Protein AF-U1PAA5-F1 (afdb_monomer_lite)

Foldseek 3Di:
DDPVVVCCCVPNALLSVLLVVDPAPDPDDLVVLLVLLVVLVVLLVLLVVLVVLLVVVCVVVVPDDDPVVVLLVVLVVLLVQLNVQSVVLSVVSVVLVVVPVPDRDDNVRSNVSSVVSRVSSVSNVSSSVSNVVSSVVSVCCNVCVPPD

Sequence (148 aa):
MDDGLTNQLLDGSTYEQATVNVRRTFPLTIDQKILIAPASLALAVLFAPLLYYRRALVTELEDANSTAAALTIDAGALAFGGIISVSGAGVLLLYLRKRIQAVDLNPERARRVVRVEDLLMWVLLQGGAFIIIAVAVAAFGVAAPETL

Radius of gyration: 21.28 Å; chains: 1; bounding box: 56×32×55 Å

Secondary structure (DSSP, 8-state):
--HHHHHHHHHS-HHHHHHHHS--SS---HHHHHHHHHHHHHHHHTHHHHHHHHHHHHHHSTTS-THHHHHHHHHHHHHHHHHHHHHHHHHHHHHHHHHHHHS---HHHHHHHHHHHHHHHHHHHHHHHHHHHHHHHHHHHHH-GGG-

Structure (mmCIF, N/CA/C/O backbone):
data_AF-U1PAA5-F1
#
_entry.id   AF-U1PAA5-F1
#
loop_
_atom_site.group_PDB
_atom_site.id
_atom_site.type_symbol
_atom_site.label_atom_id
_atom_site.label_alt_id
_atom_site.label_comp_id
_atom_site.label_asym_id
_atom_site.label_entity_id
_atom_site.label_seq_id
_atom_site.pdbx_PDB_ins_code
_atom_site.Cartn_x
_atom_site.Cartn_y
_atom_site.Cartn_z
_atom_site.occupancy
_atom_site.B_iso_or_equiv
_atom_site.auth_seq_id
_atom_site.auth_comp_id
_atom_site.auth_asym_id
_atom_site.auth_atom_id
_atom_site.pdbx_PDB_model_num
ATOM 1 N N . MET A 1 1 ? -32.795 -14.877 6.649 1.00 47.50 1 MET A N 1
ATOM 2 C CA . MET A 1 1 ? -32.506 -14.178 7.917 1.00 47.50 1 MET A CA 1
ATOM 3 C C . MET A 1 1 ? -31.263 -14.851 8.448 1.00 47.50 1 MET A C 1
ATOM 5 O O . MET A 1 1 ? -31.296 -16.058 8.620 1.00 47.50 1 MET A O 1
ATOM 9 N N . ASP A 1 2 ? -30.158 -14.111 8.499 1.00 53.75 2 ASP A N 1
ATOM 10 C CA . ASP A 1 2 ? -28.807 -14.661 8.637 1.00 53.75 2 ASP A CA 1
ATOM 11 C C . ASP A 1 2 ? -28.474 -14.956 10.101 1.00 53.75 2 ASP A C 1
ATOM 13 O O . ASP A 1 2 ? -28.168 -14.048 10.874 1.00 53.75 2 ASP A O 1
ATOM 17 N N . ASP A 1 3 ? -28.473 -16.233 10.470 1.00 56.19 3 ASP A N 1
ATOM 18 C CA . ASP A 1 3 ? -28.119 -16.691 11.821 1.00 56.19 3 ASP A CA 1
ATOM 19 C C . ASP A 1 3 ? -26.683 -16.292 12.230 1.00 56.19 3 ASP A C 1
ATOM 21 O O . ASP A 1 3 ? -26.382 -16.128 13.413 1.00 56.19 3 ASP A O 1
ATOM 25 N N . GLY A 1 4 ? -25.800 -16.034 11.254 1.00 57.91 4 GLY A N 1
ATOM 26 C CA . GLY A 1 4 ? -24.446 -15.519 11.490 1.00 57.91 4 GLY A CA 1
ATOM 27 C C . GLY A 1 4 ? -24.402 -14.073 12.001 1.00 57.91 4 GLY A C 1
ATOM 28 O O . GLY A 1 4 ? -23.560 -13.746 12.835 1.00 57.91 4 GLY A O 1
ATOM 29 N N . LEU A 1 5 ? -25.333 -13.217 11.564 1.00 53.28 5 LEU A N 1
ATOM 30 C CA . LEU A 1 5 ? -25.430 -11.821 12.013 1.00 53.28 5 LEU A CA 1
ATOM 31 C C . LEU A 1 5 ? -25.933 -11.731 13.458 1.00 53.28 5 LEU A C 1
ATOM 33 O O . LEU A 1 5 ? -25.439 -10.917 14.237 1.00 53.28 5 LEU A O 1
ATOM 37 N N . THR A 1 6 ? -26.883 -12.591 13.828 1.00 55.69 6 THR A N 1
ATOM 38 C CA . THR A 1 6 ? -27.444 -12.631 15.184 1.00 55.69 6 THR A CA 1
ATOM 39 C C . THR A 1 6 ? -26.417 -13.137 16.202 1.00 55.69 6 THR A C 1
ATOM 41 O O . THR A 1 6 ? -26.277 -12.531 17.262 1.00 55.69 6 THR A O 1
ATOM 44 N N . ASN A 1 7 ? -25.622 -14.163 15.869 1.00 54.09 7 ASN A N 1
ATOM 45 C CA . ASN A 1 7 ? -24.556 -14.645 16.759 1.00 54.09 7 ASN A CA 1
ATOM 46 C C . ASN A 1 7 ? -23.407 -13.635 16.911 1.00 54.09 7 ASN A C 1
ATOM 48 O O . ASN A 1 7 ? -22.895 -13.452 18.011 1.00 54.09 7 ASN A O 1
ATOM 52 N N . GLN A 1 8 ? -23.042 -12.909 15.850 1.00 53.34 8 GLN A N 1
ATOM 53 C CA . GLN A 1 8 ? -22.004 -11.874 15.931 1.00 53.34 8 GLN A CA 1
ATOM 54 C C . GLN A 1 8 ? -22.455 -10.632 16.727 1.00 53.34 8 GLN A C 1
ATOM 56 O O . GLN A 1 8 ? -21.626 -9.911 17.279 1.00 53.34 8 GLN A O 1
ATOM 61 N N . LEU A 1 9 ? -23.766 -10.388 16.828 1.00 53.78 9 LEU A N 1
ATOM 62 C CA . LEU A 1 9 ? -24.338 -9.343 17.683 1.00 53.78 9 LEU A CA 1
ATOM 63 C C . LEU A 1 9 ? -24.470 -9.766 19.154 1.00 53.78 9 LEU A C 1
ATOM 65 O O . LEU A 1 9 ? -24.466 -8.893 20.018 1.00 53.78 9 LEU A O 1
ATOM 69 N N . LEU A 1 10 ? -24.594 -11.066 19.437 1.00 54.09 10 LEU A N 1
ATOM 70 C CA . LEU A 1 10 ? -24.783 -11.593 20.793 1.00 54.09 10 LEU A CA 1
ATOM 71 C C . LEU A 1 10 ? -23.461 -11.956 21.494 1.00 54.09 10 LEU A C 1
ATOM 73 O O . LEU A 1 10 ? -23.344 -11.680 22.683 1.00 54.09 10 LEU A O 1
ATOM 77 N N . ASP A 1 11 ? -22.466 -12.479 20.764 1.00 53.97 11 ASP A N 1
ATOM 78 C CA . ASP A 1 11 ? -21.165 -12.922 21.315 1.00 53.97 11 ASP A CA 1
ATOM 79 C C . ASP A 1 11 ? -19.952 -12.119 20.802 1.00 53.97 11 ASP A C 1
ATOM 81 O O . ASP A 1 11 ? -18.829 -12.299 21.277 1.00 53.97 11 ASP A O 1
ATOM 85 N N . GLY A 1 12 ? -20.143 -11.233 19.819 1.00 56.03 12 GLY A N 1
ATOM 86 C CA . GLY A 1 12 ? -19.048 -10.478 19.207 1.00 56.03 12 GLY A CA 1
ATOM 87 C C . GLY A 1 12 ? -18.539 -9.332 20.081 1.00 56.03 12 GLY A C 1
ATOM 88 O O . GLY A 1 12 ? -19.306 -8.649 20.765 1.00 56.03 12 GLY A O 1
ATOM 89 N N . SER A 1 13 ? -17.233 -9.074 20.002 1.00 63.88 13 SER A N 1
ATOM 90 C CA . SER A 1 13 ? -16.583 -7.938 20.668 1.00 63.88 13 SER A CA 1
ATOM 91 C C . SER A 1 13 ? -17.248 -6.603 20.288 1.00 63.88 13 SER A C 1
ATOM 93 O O . SER A 1 13 ? -17.791 -6.446 19.192 1.00 63.88 13 SER A O 1
ATOM 95 N N . THR A 1 14 ? -17.152 -5.578 21.144 1.00 65.69 14 THR A N 1
ATOM 96 C CA . THR A 1 14 ? -17.718 -4.233 20.885 1.00 65.69 14 THR A CA 1
ATOM 97 C C . THR A 1 14 ? -17.266 -3.638 19.540 1.00 65.69 14 THR A C 1
ATOM 99 O O . THR A 1 14 ? -17.950 -2.803 18.944 1.00 65.69 14 THR A O 1
ATOM 102 N N . TYR A 1 15 ? -16.112 -4.084 19.032 1.00 60.56 15 TYR A N 1
ATOM 103 C CA . TYR A 1 15 ? -15.618 -3.768 17.696 1.00 60.56 15 TYR A CA 1
ATOM 104 C C . TYR A 1 15 ? -16.433 -4.453 16.587 1.00 60.56 15 TYR A C 1
ATOM 106 O O . TYR A 1 15 ? -16.876 -3.763 15.671 1.00 60.56 15 TYR A O 1
ATOM 114 N N . GLU A 1 16 ? -16.698 -5.759 16.672 1.00 66.19 16 GLU A N 1
ATOM 115 C CA . GLU A 1 16 ? -17.487 -6.503 15.676 1.00 66.19 16 GLU A CA 1
ATOM 116 C C . GLU A 1 16 ? -18.921 -5.981 15.576 1.00 66.19 16 GLU A C 1
ATOM 118 O O . GLU A 1 16 ? -19.398 -5.702 14.473 1.00 66.19 16 GLU A O 1
ATOM 123 N N . GLN A 1 17 ? -19.569 -5.699 16.708 1.00 63.75 17 GLN A N 1
ATOM 124 C CA . GLN A 1 17 ? -20.899 -5.082 16.708 1.00 63.75 17 GLN A CA 1
ATOM 125 C C . GLN A 1 17 ? -20.896 -3.708 16.016 1.00 63.75 17 GLN A C 1
ATOM 127 O O . GLN A 1 17 ? -21.827 -3.354 15.288 1.00 63.75 17 GLN A O 1
ATOM 132 N N . ALA A 1 18 ? -19.823 -2.925 16.186 1.00 63.50 18 ALA A N 1
ATOM 133 C CA . ALA A 1 18 ? -19.664 -1.651 15.491 1.00 63.50 18 ALA A CA 1
ATOM 134 C C . ALA A 1 18 ? -19.381 -1.825 13.990 1.00 63.50 18 ALA A C 1
ATOM 136 O O . ALA A 1 18 ? -19.787 -0.968 13.204 1.00 63.50 18 ALA A O 1
ATOM 137 N N . THR A 1 19 ? -18.721 -2.910 13.572 1.00 64.75 19 THR A N 1
ATOM 138 C CA . THR A 1 19 ? -18.477 -3.183 12.147 1.00 64.75 19 THR A CA 1
ATOM 139 C C . THR A 1 19 ? -19.755 -3.485 11.370 1.00 64.75 19 THR A C 1
ATOM 141 O O . THR A 1 19 ? -19.869 -3.038 10.232 1.00 64.75 19 THR A O 1
ATOM 144 N N . VAL A 1 20 ? -20.734 -4.144 11.996 1.00 66.06 20 VAL A N 1
ATOM 145 C CA . VAL A 1 20 ? -22.046 -4.444 11.394 1.00 66.06 20 VAL A CA 1
ATOM 146 C C . VAL A 1 20 ? -22.919 -3.188 11.287 1.00 66.06 20 VAL A C 1
ATOM 148 O O . VAL A 1 20 ? -23.678 -3.018 10.336 1.00 66.06 20 VAL A O 1
ATOM 151 N N . ASN A 1 21 ? -22.797 -2.274 12.252 1.00 65.75 21 ASN A N 1
ATOM 152 C CA . ASN A 1 21 ? -23.679 -1.110 12.368 1.00 65.75 21 ASN A CA 1
ATOM 153 C C . ASN A 1 21 ? -23.212 0.108 11.540 1.00 65.75 21 ASN A C 1
ATOM 155 O O . ASN A 1 21 ? -23.952 1.073 11.346 1.00 65.75 21 ASN A O 1
ATOM 159 N N . VAL A 1 22 ? -21.969 0.101 11.052 1.00 68.31 22 VAL A N 1
ATOM 160 C CA . VAL A 1 22 ? -21.416 1.170 10.209 1.00 68.31 22 VAL A CA 1
ATOM 161 C C . VAL A 1 22 ? -21.405 0.696 8.758 1.00 68.31 22 VAL A C 1
ATOM 163 O O . VAL A 1 22 ? -20.807 -0.330 8.455 1.00 68.31 22 VAL A O 1
ATOM 166 N N . ARG A 1 23 ? -22.015 1.463 7.840 1.00 71.38 23 ARG A N 1
ATOM 167 C CA . ARG A 1 23 ? -21.888 1.229 6.388 1.00 71.38 23 ARG A CA 1
ATOM 168 C C . ARG A 1 23 ? -20.415 1.361 5.980 1.00 71.38 23 ARG A C 1
ATOM 170 O O . ARG A 1 23 ? -19.938 2.473 5.764 1.00 71.38 23 ARG A O 1
ATOM 177 N N . ARG A 1 24 ? -19.698 0.239 5.936 1.00 73.12 24 ARG A N 1
ATOM 178 C CA . ARG A 1 24 ? -18.302 0.161 5.490 1.00 73.12 24 ARG A CA 1
ATOM 179 C C . ARG A 1 24 ? -18.232 0.346 3.980 1.00 73.12 24 ARG A C 1
ATOM 181 O O . ARG A 1 24 ? -19.036 -0.228 3.251 1.00 73.12 24 ARG A O 1
ATOM 188 N N . THR A 1 25 ? -17.251 1.120 3.524 1.00 79.12 25 THR A N 1
ATOM 189 C CA . THR A 1 25 ? -16.965 1.263 2.086 1.00 79.12 25 THR A CA 1
ATOM 190 C C . THR A 1 25 ? -16.240 0.024 1.568 1.00 79.12 25 THR A C 1
ATOM 192 O O . THR A 1 25 ? -16.504 -0.434 0.462 1.00 79.12 25 THR A O 1
ATOM 195 N N . PHE A 1 26 ? -15.365 -0.557 2.398 1.00 77.50 26 PHE A N 1
ATOM 196 C CA . PHE A 1 26 ? -14.612 -1.767 2.077 1.00 77.50 26 PHE A CA 1
ATOM 197 C C . PHE A 1 26 ? -14.969 -2.892 3.061 1.00 77.50 26 PHE A C 1
ATOM 199 O O . PHE A 1 26 ? -14.555 -2.825 4.225 1.00 77.50 26 PHE A O 1
ATOM 206 N N . PRO A 1 27 ? -15.704 -3.936 2.630 1.00 79.56 27 PRO A N 1
ATOM 207 C CA . PRO A 1 27 ? -16.106 -5.057 3.481 1.00 79.56 27 PRO A CA 1
ATOM 208 C C . PRO A 1 27 ? -14.955 -6.066 3.670 1.00 79.56 27 PRO A C 1
ATOM 210 O O . PRO A 1 27 ? -15.109 -7.256 3.425 1.00 79.56 27 PRO A O 1
ATOM 213 N N . LEU A 1 28 ? -13.778 -5.582 4.076 1.00 81.25 28 LEU A N 1
ATOM 214 C CA . LEU A 1 28 ? -12.585 -6.392 4.341 1.00 81.25 28 LEU A CA 1
ATOM 215 C C . LEU A 1 28 ? -12.252 -6.381 5.833 1.00 81.25 28 LEU A C 1
ATOM 217 O O . LEU A 1 28 ? -12.511 -5.394 6.532 1.00 81.25 28 LEU A O 1
ATOM 221 N N . THR A 1 29 ? -11.651 -7.467 6.317 1.00 82.19 29 THR A N 1
ATOM 222 C CA . THR A 1 29 ? -11.128 -7.527 7.689 1.00 82.19 29 THR A CA 1
ATOM 223 C C . THR A 1 29 ? -9.864 -6.676 7.820 1.00 82.19 29 THR A C 1
ATOM 225 O O . THR A 1 29 ? -9.158 -6.429 6.837 1.00 82.19 29 THR A O 1
ATOM 228 N N . ILE A 1 30 ? -9.544 -6.230 9.041 1.00 80.06 30 ILE A N 1
ATOM 229 C CA . ILE A 1 30 ? -8.333 -5.428 9.280 1.00 80.06 30 ILE A CA 1
ATOM 230 C C . ILE A 1 30 ? -7.065 -6.183 8.851 1.00 80.06 30 ILE A C 1
ATOM 232 O O . ILE A 1 30 ? -6.151 -5.585 8.290 1.00 80.06 30 ILE A O 1
ATOM 236 N N . ASP A 1 31 ? -7.051 -7.506 9.024 1.00 82.12 31 ASP A N 1
ATOM 237 C CA . ASP A 1 31 ? -5.943 -8.378 8.635 1.00 82.12 31 ASP A CA 1
ATOM 238 C C . ASP A 1 31 ? -5.767 -8.425 7.113 1.00 82.12 31 ASP A C 1
ATOM 240 O O . ASP A 1 31 ? -4.647 -8.307 6.616 1.00 82.12 31 ASP A O 1
ATOM 244 N N . GLN A 1 32 ? -6.867 -8.506 6.359 1.00 86.44 32 GLN A N 1
ATOM 245 C CA . GLN A 1 32 ? -6.827 -8.416 4.898 1.00 86.44 32 GLN A CA 1
ATOM 246 C C . GLN A 1 32 ? -6.317 -7.049 4.440 1.00 86.44 32 GLN A C 1
ATOM 248 O O . GLN A 1 32 ? -5.438 -6.988 3.588 1.00 86.44 32 GLN A O 1
ATOM 253 N N . LYS A 1 33 ? -6.805 -5.951 5.034 1.00 86.00 33 LYS A N 1
ATOM 254 C CA . LYS A 1 33 ? -6.335 -4.594 4.701 1.00 86.00 33 LYS A CA 1
ATOM 255 C C . LYS A 1 33 ? -4.837 -4.430 4.973 1.00 86.00 33 LYS A C 1
ATOM 257 O O . LYS A 1 33 ? -4.126 -3.839 4.165 1.00 86.00 33 LYS A O 1
ATOM 262 N N . ILE A 1 34 ? -4.343 -5.008 6.070 1.00 87.06 34 ILE A N 1
ATOM 263 C CA . ILE A 1 34 ? -2.915 -5.025 6.401 1.00 87.06 34 ILE A CA 1
ATOM 264 C C . ILE A 1 34 ? -2.111 -5.802 5.358 1.00 87.06 34 ILE A C 1
ATOM 266 O O . ILE A 1 34 ? -1.035 -5.337 5.004 1.00 87.06 34 ILE A O 1
ATOM 270 N N . LEU A 1 35 ? -2.610 -6.930 4.839 1.00 92.00 35 LEU A N 1
ATOM 271 C CA . LEU A 1 35 ? -1.918 -7.731 3.815 1.00 92.00 35 LEU A CA 1
ATOM 272 C C . LEU A 1 35 ? -1.793 -7.026 2.456 1.00 92.00 35 LEU A C 1
ATOM 274 O O . LEU A 1 35 ? -0.860 -7.312 1.705 1.00 92.00 35 LEU A O 1
ATOM 278 N N . ILE A 1 36 ? -2.672 -6.072 2.145 1.00 89.12 36 ILE A N 1
ATOM 279 C CA . ILE A 1 36 ? -2.593 -5.310 0.888 1.00 89.12 36 ILE A CA 1
ATOM 280 C C . ILE A 1 36 ? -1.372 -4.376 0.888 1.00 89.12 36 ILE A C 1
ATOM 282 O O . ILE A 1 36 ? -0.780 -4.156 -0.169 1.00 89.12 36 ILE A O 1
ATOM 286 N N . ALA A 1 37 ? -0.936 -3.876 2.052 1.00 87.81 37 ALA A N 1
ATOM 287 C CA . ALA A 1 37 ? 0.262 -3.038 2.149 1.00 87.81 37 ALA A CA 1
ATOM 288 C C . ALA A 1 37 ? 1.546 -3.755 1.674 1.00 87.81 37 ALA A C 1
ATOM 290 O O . ALA A 1 37 ? 2.158 -3.274 0.719 1.00 87.81 37 ALA A O 1
ATOM 291 N N . PRO A 1 38 ? 1.971 -4.900 2.251 1.00 89.31 38 PRO A N 1
ATOM 292 C CA . PRO A 1 38 ? 3.159 -5.609 1.792 1.00 89.31 38 PRO A CA 1
ATOM 293 C C . PRO A 1 38 ? 2.997 -6.144 0.367 1.00 89.31 38 PRO A C 1
ATOM 295 O O . PRO A 1 38 ? 3.970 -6.121 -0.378 1.00 89.31 38 PRO A O 1
ATOM 298 N N . ALA A 1 39 ? 1.793 -6.556 -0.051 1.00 90.19 39 ALA A N 1
ATOM 299 C CA . ALA A 1 39 ? 1.546 -6.945 -1.441 1.00 90.19 39 ALA A CA 1
ATOM 300 C C . ALA A 1 39 ? 1.798 -5.782 -2.419 1.00 90.19 39 ALA A C 1
ATOM 302 O O . ALA A 1 39 ? 2.479 -5.955 -3.427 1.00 90.19 39 ALA A O 1
ATOM 303 N N . SER A 1 40 ? 1.321 -4.578 -2.093 1.00 86.94 40 SE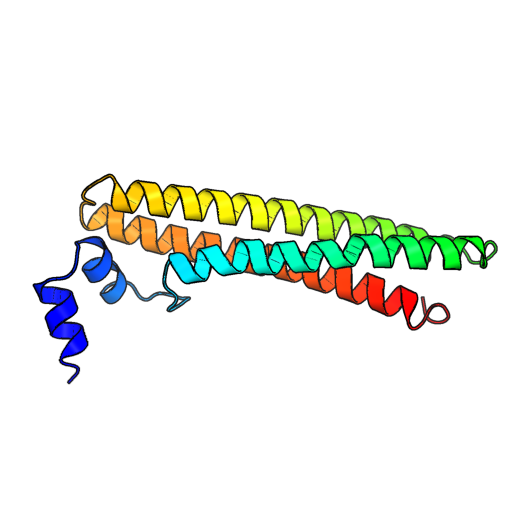R A N 1
ATOM 304 C CA . SER A 1 40 ? 1.554 -3.379 -2.911 1.00 86.94 40 SER A CA 1
ATOM 305 C C . SER A 1 40 ? 3.027 -2.961 -2.901 1.00 86.94 40 SER A C 1
ATOM 307 O O . SER A 1 40 ? 3.569 -2.576 -3.933 1.00 86.94 40 SER A O 1
ATOM 309 N N . LEU A 1 41 ? 3.710 -3.079 -1.759 1.00 87.44 41 LEU A N 1
ATOM 310 C CA . LEU A 1 41 ? 5.144 -2.788 -1.661 1.00 87.44 41 LEU A CA 1
ATOM 311 C C . LEU A 1 41 ? 6.001 -3.806 -2.420 1.00 87.44 41 LEU A C 1
ATOM 313 O O . LEU A 1 41 ? 7.014 -3.430 -3.002 1.00 87.44 41 LEU A O 1
ATOM 317 N N . ALA A 1 42 ? 5.594 -5.075 -2.471 1.00 89.56 42 ALA A N 1
ATOM 318 C CA . ALA A 1 42 ? 6.285 -6.089 -3.259 1.00 89.56 42 ALA A CA 1
ATOM 319 C C . ALA A 1 42 ? 6.296 -5.734 -4.755 1.00 89.56 42 ALA A C 1
ATOM 321 O O . ALA A 1 42 ? 7.303 -5.949 -5.426 1.00 89.56 42 ALA A O 1
ATOM 322 N N . LEU A 1 43 ? 5.230 -5.108 -5.270 1.00 85.56 43 LEU A N 1
ATOM 323 C CA . LEU A 1 43 ? 5.201 -4.607 -6.649 1.00 85.56 43 LEU A CA 1
ATOM 324 C C . LEU A 1 43 ? 6.235 -3.501 -6.891 1.00 85.56 43 LEU A C 1
ATOM 326 O O . LEU A 1 43 ? 6.808 -3.433 -7.976 1.00 85.56 43 LEU A O 1
ATOM 330 N N . ALA A 1 44 ? 6.540 -2.681 -5.883 1.00 84.31 44 ALA A N 1
ATOM 331 C CA . ALA A 1 44 ? 7.569 -1.650 -6.002 1.00 84.31 44 ALA A CA 1
ATOM 332 C C . ALA A 1 44 ? 8.980 -2.236 -6.188 1.00 84.31 44 ALA A C 1
ATOM 334 O O . ALA A 1 44 ? 9.838 -1.581 -6.774 1.00 84.31 44 ALA A O 1
ATOM 335 N N . VAL A 1 45 ? 9.227 -3.482 -5.762 1.00 87.00 45 VAL A N 1
ATOM 336 C CA . VAL A 1 45 ? 10.518 -4.160 -5.977 1.00 87.00 45 VAL A CA 1
ATOM 337 C C . VAL A 1 45 ? 10.806 -4.346 -7.468 1.00 87.00 45 VAL A C 1
ATOM 339 O O . VAL A 1 45 ? 11.960 -4.246 -7.876 1.00 87.00 45 VAL A O 1
ATOM 342 N N . LEU A 1 46 ? 9.772 -4.539 -8.296 1.00 83.44 46 LEU A N 1
ATOM 343 C CA . LEU A 1 46 ? 9.911 -4.666 -9.753 1.00 83.44 46 LEU A CA 1
ATOM 344 C C . LEU A 1 46 ? 10.373 -3.365 -10.420 1.00 83.44 46 LEU A C 1
ATOM 346 O O . LEU A 1 46 ? 10.914 -3.396 -11.523 1.00 83.44 46 LEU A O 1
ATOM 350 N N . PHE A 1 47 ? 10.209 -2.223 -9.755 1.00 78.69 47 PHE A N 1
ATOM 351 C CA . PHE A 1 47 ? 10.592 -0.927 -10.303 1.00 78.69 47 PHE A CA 1
ATOM 352 C C . PHE A 1 47 ? 12.116 -0.775 -10.443 1.00 78.69 47 PHE A C 1
ATOM 354 O O . PHE A 1 47 ? 12.598 -0.246 -11.443 1.00 78.69 47 PHE A O 1
ATOM 361 N N . ALA A 1 48 ? 12.893 -1.287 -9.483 1.00 76.06 48 ALA A N 1
ATOM 362 C CA . ALA A 1 48 ? 14.355 -1.199 -9.496 1.00 76.06 48 ALA A CA 1
ATOM 363 C C . ALA A 1 48 ? 15.019 -1.888 -10.712 1.00 76.06 48 ALA A C 1
ATOM 365 O O . ALA A 1 48 ? 15.803 -1.225 -11.399 1.0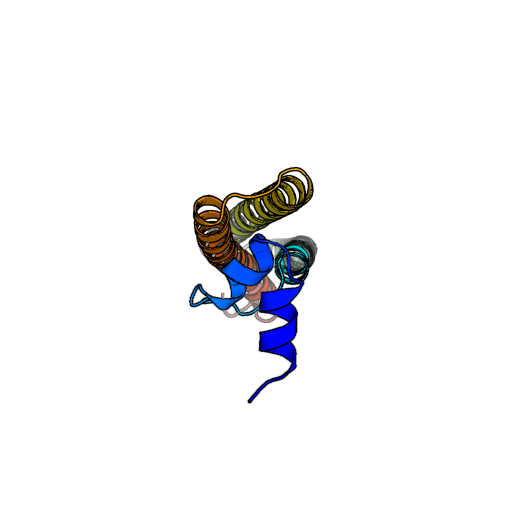0 76.06 48 ALA A O 1
ATOM 366 N N . PRO A 1 49 ? 14.724 -3.167 -11.039 1.00 79.81 49 PRO A N 1
ATOM 367 C CA . PRO A 1 49 ? 15.291 -3.801 -12.225 1.00 79.81 49 PRO A CA 1
ATOM 368 C C . PRO A 1 49 ? 14.810 -3.132 -13.519 1.00 79.81 49 PRO A C 1
ATOM 370 O O . PRO A 1 49 ? 15.609 -2.976 -14.437 1.00 79.81 49 PRO A O 1
ATOM 373 N N . LEU A 1 50 ? 13.554 -2.671 -13.588 1.00 77.44 50 LEU A N 1
ATOM 374 C CA . LEU A 1 50 ? 13.034 -1.953 -14.760 1.00 77.44 50 LEU A CA 1
ATOM 375 C C . LEU A 1 50 ? 13.809 -0.658 -15.037 1.00 77.44 50 LEU A C 1
ATOM 377 O O . LEU A 1 50 ? 14.192 -0.402 -16.178 1.00 77.44 50 LEU A O 1
ATOM 381 N N . LEU A 1 51 ? 14.102 0.131 -13.999 1.00 70.81 51 LEU A N 1
ATOM 382 C CA . LEU A 1 51 ? 14.937 1.325 -14.140 1.00 70.81 51 LEU A CA 1
ATOM 383 C C . LEU A 1 51 ? 16.370 0.992 -14.563 1.00 70.81 51 LEU A C 1
ATOM 385 O O . LEU A 1 51 ? 16.952 1.725 -15.361 1.00 70.81 51 LEU A O 1
ATOM 389 N N . TYR A 1 52 ? 16.937 -0.103 -14.051 1.00 75.50 52 TYR A N 1
ATOM 390 C CA . TYR A 1 52 ? 18.283 -0.533 -14.424 1.00 75.50 52 TYR A CA 1
ATOM 391 C C . TYR A 1 52 ? 18.370 -0.909 -15.911 1.00 75.50 52 TYR A C 1
ATOM 393 O O . TYR A 1 52 ? 19.234 -0.389 -16.617 1.00 75.50 52 TYR A O 1
ATOM 401 N N . TYR A 1 53 ? 17.437 -1.731 -16.407 1.00 73.88 53 TYR A N 1
ATOM 402 C CA . TYR A 1 53 ? 17.366 -2.092 -17.829 1.00 73.88 53 TYR A CA 1
ATOM 403 C C . TYR A 1 53 ? 17.146 -0.872 -18.723 1.00 73.88 53 TYR A C 1
ATOM 405 O O . TYR A 1 53 ? 17.814 -0.723 -19.743 1.00 73.88 53 TYR A O 1
ATOM 413 N N . ARG A 1 54 ? 16.264 0.048 -18.317 1.00 66.56 54 ARG A N 1
ATOM 414 C CA . ARG A 1 54 ? 16.028 1.278 -19.077 1.00 66.56 54 ARG A CA 1
ATOM 415 C C . ARG A 1 54 ? 17.261 2.176 -19.121 1.00 66.56 54 ARG A C 1
ATOM 417 O O . ARG A 1 54 ? 17.542 2.757 -20.160 1.00 66.56 54 ARG A O 1
ATOM 424 N N . ARG A 1 55 ? 18.025 2.279 -18.029 1.00 65.81 55 ARG A N 1
ATOM 425 C CA . ARG A 1 55 ? 19.269 3.061 -18.014 1.00 65.81 55 ARG A CA 1
ATOM 426 C C . ARG A 1 55 ? 20.307 2.488 -18.978 1.00 65.81 55 ARG A C 1
ATOM 428 O O . ARG A 1 55 ? 20.956 3.268 -19.665 1.00 65.81 55 ARG A O 1
ATOM 435 N N . ALA A 1 56 ? 20.436 1.162 -19.056 1.00 61.56 56 ALA A N 1
ATOM 436 C CA . ALA A 1 56 ? 21.314 0.515 -20.031 1.00 61.56 56 ALA A CA 1
ATOM 437 C C . ALA A 1 56 ? 20.904 0.864 -21.474 1.00 61.56 56 ALA A C 1
ATOM 439 O O . ALA A 1 56 ? 21.742 1.328 -22.238 1.00 61.56 56 ALA A O 1
ATOM 440 N N . LEU A 1 57 ? 19.607 0.771 -21.789 1.00 59.09 57 LEU A N 1
ATOM 441 C CA . LEU A 1 57 ? 19.052 1.133 -23.101 1.00 59.09 57 LEU A CA 1
ATOM 442 C C . LEU A 1 57 ? 19.249 2.620 -23.448 1.00 59.09 57 LEU A C 1
ATOM 444 O O . LEU A 1 57 ? 19.600 2.952 -24.572 1.00 59.09 57 LEU A O 1
ATOM 448 N N . VAL A 1 58 ? 19.062 3.528 -22.485 1.00 56.75 58 VAL A N 1
ATOM 449 C CA . VAL A 1 58 ? 19.249 4.978 -22.694 1.00 56.75 58 VAL A CA 1
ATOM 450 C C . VAL A 1 58 ? 20.722 5.342 -22.902 1.00 56.75 58 VAL A C 1
ATOM 452 O O . VAL A 1 58 ? 21.013 6.242 -23.679 1.00 56.75 58 VAL A O 1
ATOM 455 N N . THR A 1 59 ? 21.650 4.635 -22.247 1.00 58.91 59 THR A N 1
ATOM 456 C CA . THR A 1 59 ? 23.100 4.841 -22.451 1.00 58.91 59 THR A CA 1
ATOM 457 C C . THR A 1 59 ? 23.541 4.348 -23.836 1.00 58.91 59 THR A C 1
ATOM 459 O O . THR A 1 59 ? 24.528 4.823 -24.379 1.00 58.91 59 THR A O 1
ATOM 462 N N . GLU A 1 60 ? 22.796 3.417 -24.433 1.00 55.16 60 GLU A N 1
ATOM 463 C CA . GLU A 1 60 ? 23.026 2.919 -25.794 1.00 55.16 60 GLU A CA 1
ATOM 464 C C . GLU A 1 60 ? 22.377 3.817 -26.873 1.00 55.16 60 GLU A C 1
ATOM 466 O O . GLU A 1 60 ? 22.820 3.829 -28.018 1.00 55.16 60 GLU A O 1
ATOM 471 N N . LEU A 1 61 ? 21.371 4.621 -26.499 1.00 54.09 61 LEU A N 1
ATOM 472 C CA . LEU A 1 61 ? 20.590 5.523 -27.365 1.00 54.09 61 LEU A CA 1
ATOM 473 C C . LEU A 1 61 ? 20.946 7.014 -27.175 1.00 54.09 61 LEU A C 1
ATOM 475 O O . LEU A 1 61 ? 20.107 7.884 -27.407 1.00 54.09 61 LEU A O 1
ATOM 479 N N . GLU A 1 62 ? 22.176 7.308 -26.748 1.00 47.62 62 GLU A N 1
ATOM 480 C CA . GLU A 1 62 ? 22.661 8.572 -26.153 1.00 47.62 62 GLU A CA 1
ATOM 481 C C . GLU A 1 62 ? 22.525 9.873 -26.995 1.00 47.62 62 GLU A C 1
ATOM 483 O O . GLU A 1 62 ? 23.026 10.912 -26.581 1.00 47.62 62 GLU A O 1
ATOM 488 N N . ASP A 1 63 ? 21.793 9.876 -28.115 1.00 52.25 63 ASP A N 1
ATOM 489 C CA . ASP A 1 63 ? 21.496 11.069 -28.932 1.00 52.25 63 ASP A CA 1
ATOM 490 C C . ASP A 1 63 ? 20.011 11.519 -28.910 1.00 52.25 63 ASP A C 1
ATOM 492 O O . ASP A 1 63 ? 19.657 12.555 -29.480 1.00 52.25 63 ASP A O 1
ATOM 496 N N . ALA A 1 64 ? 19.104 10.803 -28.230 1.00 49.88 64 ALA A N 1
ATOM 497 C CA . ALA A 1 64 ? 17.675 11.148 -28.213 1.00 49.88 64 ALA A CA 1
ATOM 498 C C . ALA A 1 64 ? 17.260 12.009 -26.994 1.00 49.88 64 ALA A C 1
ATOM 500 O O . ALA A 1 64 ? 16.889 11.513 -25.934 1.00 49.88 64 ALA A O 1
ATOM 501 N N . ASN A 1 65 ? 17.328 13.331 -27.182 1.00 49.12 65 ASN A N 1
ATOM 502 C CA . ASN A 1 65 ? 16.584 14.422 -26.523 1.00 49.12 65 ASN A CA 1
ATOM 503 C C . ASN A 1 65 ? 15.801 14.143 -25.211 1.00 49.12 65 ASN A C 1
ATOM 505 O O . ASN A 1 65 ? 14.744 13.520 -25.214 1.00 49.12 65 ASN A O 1
ATOM 509 N N . SER A 1 66 ? 16.292 14.771 -24.131 1.00 54.00 66 SER A N 1
ATOM 510 C CA . SER A 1 66 ? 15.693 15.348 -22.894 1.00 54.00 66 SER A CA 1
ATOM 511 C C . SER A 1 66 ? 14.302 14.960 -22.337 1.00 54.00 66 SER A C 1
ATOM 513 O O . SER A 1 66 ? 14.089 15.130 -21.134 1.00 54.00 66 SER A O 1
ATOM 515 N N . THR A 1 67 ? 13.360 14.422 -23.107 1.00 55.94 67 THR A N 1
ATOM 516 C CA . THR A 1 67 ? 11.981 14.142 -22.664 1.00 55.94 67 THR A CA 1
ATOM 517 C C . THR A 1 67 ? 11.879 12.824 -21.892 1.00 55.94 67 THR A C 1
ATOM 519 O O . THR A 1 67 ? 11.230 12.750 -20.845 1.00 55.94 67 THR A O 1
ATOM 522 N N . ALA A 1 68 ? 12.605 11.792 -22.334 1.00 56.06 68 ALA A N 1
ATOM 523 C CA . ALA A 1 68 ? 12.628 10.486 -21.676 1.00 56.06 68 ALA A CA 1
ATOM 524 C C . ALA A 1 68 ? 13.224 10.552 -20.256 1.00 56.06 68 ALA A C 1
ATOM 526 O O . ALA A 1 68 ? 12.757 9.850 -19.353 1.00 56.06 68 ALA A O 1
ATOM 527 N N . ALA A 1 69 ? 14.216 11.423 -20.037 1.00 55.94 69 ALA A N 1
ATOM 528 C CA . ALA A 1 69 ? 14.836 11.652 -18.733 1.00 55.94 69 ALA A CA 1
ATOM 529 C C . ALA A 1 69 ? 13.860 12.306 -17.739 1.00 55.94 69 ALA A C 1
ATOM 531 O O . ALA A 1 69 ? 13.742 11.829 -16.609 1.00 55.94 69 ALA A O 1
ATOM 532 N N . ALA A 1 70 ? 13.100 13.320 -18.174 1.00 58.25 70 ALA A N 1
ATOM 533 C CA . ALA A 1 70 ? 12.086 13.983 -17.351 1.00 58.25 70 ALA A CA 1
ATOM 534 C C . ALA A 1 70 ? 10.983 13.006 -16.907 1.00 58.25 70 ALA A C 1
ATOM 536 O O . ALA A 1 70 ? 10.686 12.906 -15.717 1.00 58.25 70 ALA A O 1
ATOM 537 N N . LEU A 1 71 ? 10.479 12.177 -17.830 1.00 60.16 71 LEU A N 1
ATOM 538 C CA . LEU A 1 71 ? 9.455 11.171 -17.523 1.00 60.16 71 LEU A CA 1
ATOM 539 C C . LEU A 1 71 ? 9.943 10.105 -16.520 1.00 60.16 71 LEU A C 1
ATOM 541 O O . LEU A 1 71 ? 9.158 9.559 -15.746 1.00 60.16 71 LEU A O 1
ATOM 545 N N . THR A 1 72 ? 11.251 9.818 -16.501 1.00 64.94 72 THR A N 1
ATOM 546 C CA . THR A 1 72 ? 11.863 8.884 -15.535 1.00 64.94 72 THR A CA 1
ATOM 547 C C . THR A 1 72 ? 11.873 9.454 -14.121 1.00 64.94 72 THR A C 1
ATOM 549 O O . THR A 1 72 ? 11.601 8.733 -13.161 1.00 64.94 72 THR A O 1
ATOM 552 N N . ILE A 1 73 ? 12.201 10.742 -13.996 1.00 64.50 73 ILE A N 1
ATOM 553 C CA . ILE A 1 73 ? 12.263 11.445 -12.712 1.00 64.50 73 ILE A CA 1
ATOM 554 C C . ILE A 1 73 ? 10.851 11.564 -12.127 1.00 64.50 73 ILE A C 1
ATOM 556 O O . ILE A 1 73 ? 10.658 11.263 -10.947 1.00 64.50 73 ILE A O 1
ATOM 560 N N . ASP A 1 74 ? 9.858 11.874 -12.964 1.00 77.00 74 ASP A N 1
ATOM 561 C CA . ASP A 1 74 ? 8.456 11.968 -12.548 1.00 77.00 74 ASP A CA 1
ATOM 562 C C . ASP A 1 74 ? 7.879 10.607 -12.131 1.00 77.00 74 ASP A C 1
ATOM 564 O O . ASP A 1 74 ? 7.245 10.498 -11.078 1.00 77.00 74 ASP A O 1
ATOM 568 N N . ALA A 1 75 ? 8.157 9.536 -12.884 1.00 78.81 75 ALA A N 1
ATOM 569 C CA . ALA A 1 75 ? 7.733 8.184 -12.512 1.00 78.81 75 ALA A CA 1
ATOM 570 C C . ALA A 1 75 ? 8.413 7.694 -11.220 1.00 78.81 75 ALA A C 1
ATOM 572 O O . ALA A 1 75 ? 7.775 7.043 -10.391 1.00 78.81 75 ALA A O 1
ATOM 573 N N . GLY A 1 76 ? 9.692 8.030 -11.016 1.00 81.06 76 GLY A N 1
ATOM 574 C CA . GLY A 1 76 ? 10.422 7.718 -9.787 1.00 81.06 76 GLY A CA 1
ATOM 575 C C . GLY A 1 76 ? 9.858 8.442 -8.564 1.00 81.06 76 GLY A C 1
ATOM 576 O O . GLY A 1 76 ? 9.653 7.817 -7.521 1.00 81.06 76 GLY A O 1
ATOM 577 N N . ALA A 1 77 ? 9.543 9.733 -8.696 1.00 85.50 77 ALA A N 1
ATOM 578 C CA . ALA A 1 77 ? 8.897 10.512 -7.642 1.00 85.50 77 ALA A CA 1
ATOM 579 C C . ALA A 1 77 ? 7.499 9.965 -7.308 1.00 85.50 77 ALA A C 1
ATOM 581 O O . ALA A 1 77 ? 7.152 9.834 -6.131 1.00 85.50 77 ALA A O 1
ATOM 582 N N . LEU A 1 78 ? 6.726 9.575 -8.329 1.00 87.12 78 LEU A N 1
ATOM 583 C CA . LEU A 1 78 ? 5.409 8.959 -8.165 1.00 87.12 78 LEU A CA 1
ATOM 584 C C . LEU A 1 78 ? 5.502 7.615 -7.421 1.00 87.12 78 LEU A C 1
ATOM 586 O O . LEU A 1 78 ? 4.777 7.400 -6.446 1.00 87.12 78 LEU A O 1
ATOM 590 N N . ALA A 1 79 ? 6.432 6.739 -7.824 1.00 87.31 79 ALA A N 1
ATOM 591 C CA . ALA A 1 79 ? 6.684 5.463 -7.154 1.00 87.31 79 ALA A CA 1
ATOM 592 C C . ALA A 1 79 ? 7.079 5.671 -5.688 1.00 87.31 79 ALA A C 1
ATOM 594 O O . ALA A 1 79 ? 6.527 5.024 -4.800 1.00 87.31 79 ALA A O 1
ATOM 595 N N . PHE A 1 80 ? 7.998 6.603 -5.417 1.00 89.50 80 PHE A N 1
ATOM 596 C CA . PHE A 1 80 ? 8.466 6.892 -4.064 1.00 89.50 80 PHE A CA 1
ATOM 597 C C . PHE A 1 80 ? 7.351 7.456 -3.174 1.00 89.50 80 PHE A C 1
ATOM 599 O O . PHE A 1 80 ? 7.177 7.008 -2.038 1.00 89.50 80 PHE A O 1
ATOM 606 N N . GLY A 1 81 ? 6.538 8.373 -3.706 1.00 91.25 81 GLY A N 1
ATOM 607 C CA . GLY A 1 81 ? 5.342 8.875 -3.030 1.00 91.25 81 GLY A CA 1
ATOM 608 C C . GLY A 1 81 ? 4.344 7.758 -2.712 1.00 91.25 81 GLY A C 1
ATOM 609 O O . GLY A 1 81 ? 3.833 7.683 -1.592 1.00 91.25 81 GLY A O 1
ATOM 610 N N . GLY A 1 82 ? 4.128 6.838 -3.658 1.00 90.50 82 GLY A N 1
ATOM 611 C CA . GLY A 1 82 ? 3.319 5.638 -3.456 1.00 90.50 82 GLY A CA 1
ATOM 612 C C . GLY A 1 82 ? 3.863 4.732 -2.347 1.00 90.50 82 GLY A C 1
ATOM 613 O O . GLY A 1 82 ? 3.116 4.354 -1.446 1.00 90.50 82 GLY A O 1
ATOM 614 N N . ILE A 1 83 ? 5.171 4.453 -2.344 1.00 91.50 83 ILE A N 1
ATOM 615 C CA . ILE A 1 83 ? 5.843 3.633 -1.321 1.00 91.50 83 ILE A CA 1
ATOM 616 C C . ILE A 1 83 ? 5.682 4.244 0.072 1.00 91.50 83 ILE A C 1
ATOM 618 O O . ILE A 1 83 ? 5.308 3.530 1.006 1.00 91.50 83 ILE A O 1
ATOM 622 N N . ILE A 1 84 ? 5.932 5.549 0.228 1.00 94.50 84 ILE A N 1
ATOM 623 C CA . ILE A 1 84 ? 5.766 6.247 1.514 1.00 94.50 84 ILE A CA 1
ATOM 624 C C . ILE A 1 84 ? 4.311 6.171 1.974 1.00 94.50 84 ILE A C 1
ATOM 626 O O . ILE A 1 84 ? 4.049 5.853 3.134 1.00 94.50 84 ILE A O 1
ATOM 630 N N . SER A 1 85 ? 3.368 6.428 1.066 1.00 92.88 85 SER A N 1
ATOM 631 C CA . SER A 1 85 ? 1.936 6.404 1.357 1.00 92.88 85 SER A CA 1
ATOM 632 C C . SER A 1 85 ? 1.471 5.022 1.833 1.00 92.88 85 SER A C 1
ATOM 634 O O . SER A 1 85 ? 0.893 4.906 2.916 1.00 92.88 85 SER A O 1
ATOM 636 N N . VAL A 1 86 ? 1.802 3.959 1.090 1.00 93.12 86 VAL A N 1
ATOM 637 C CA . VAL A 1 86 ? 1.457 2.572 1.445 1.00 93.12 86 VAL A CA 1
ATOM 638 C C . VAL A 1 86 ? 2.131 2.148 2.748 1.00 93.12 86 VAL A C 1
ATOM 640 O O . VAL A 1 86 ? 1.480 1.551 3.605 1.00 93.12 86 VAL A O 1
ATOM 643 N N . SER A 1 87 ? 3.412 2.477 2.930 1.00 92.25 87 SER A N 1
ATOM 644 C CA . SER A 1 87 ? 4.156 2.136 4.150 1.00 92.25 87 SER A CA 1
ATOM 645 C C . SER A 1 87 ? 3.554 2.825 5.374 1.00 92.25 87 SER A C 1
ATOM 647 O O . SER A 1 87 ? 3.294 2.175 6.387 1.00 92.25 87 SER A O 1
ATOM 649 N N . GLY A 1 88 ? 3.269 4.126 5.275 1.00 93.69 88 GLY A N 1
ATOM 650 C CA . GLY A 1 88 ? 2.644 4.899 6.346 1.00 93.69 88 GLY A CA 1
ATOM 651 C C . GLY A 1 88 ? 1.251 4.378 6.698 1.00 93.69 88 GLY A C 1
ATOM 652 O O . GLY A 1 88 ? 0.962 4.132 7.871 1.00 93.69 88 GLY A O 1
ATOM 653 N N . ALA A 1 89 ? 0.406 4.136 5.691 1.00 92.88 89 ALA A N 1
ATOM 654 C CA . ALA A 1 89 ? -0.929 3.579 5.895 1.00 92.88 89 ALA A CA 1
ATOM 655 C C . ALA A 1 89 ? -0.879 2.169 6.510 1.00 92.88 89 ALA A C 1
ATOM 657 O O . ALA A 1 89 ? -1.609 1.887 7.460 1.00 92.88 89 ALA A O 1
ATOM 658 N N . GLY A 1 90 ? 0.021 1.304 6.033 1.00 90.81 90 GLY A N 1
ATOM 659 C CA . GLY A 1 90 ? 0.217 -0.047 6.563 1.00 90.81 90 GLY A CA 1
ATOM 660 C C . GLY A 1 90 ? 0.664 -0.057 8.028 1.00 90.81 90 GLY A C 1
ATOM 661 O O . GLY A 1 90 ? 0.096 -0.786 8.844 1.00 90.81 90 GLY A O 1
ATOM 662 N N . VAL A 1 91 ? 1.623 0.799 8.400 1.00 93.88 91 VAL A N 1
ATOM 663 C CA . VAL A 1 91 ? 2.067 0.952 9.798 1.00 93.88 91 VAL A CA 1
ATOM 664 C C . VAL A 1 91 ? 0.932 1.466 10.685 1.00 93.88 91 VAL A C 1
ATOM 666 O O . VAL A 1 91 ? 0.734 0.951 11.788 1.00 93.88 91 VAL A O 1
ATOM 669 N N . LEU A 1 92 ? 0.144 2.433 10.209 1.00 93.25 92 LEU A N 1
ATOM 670 C CA . LEU A 1 92 ? -1.014 2.943 10.947 1.00 93.25 92 LEU A CA 1
ATOM 671 C C . LEU A 1 92 ? -2.099 1.873 11.134 1.00 93.25 92 LEU A C 1
ATOM 673 O O . LEU A 1 92 ? -2.668 1.779 12.221 1.00 93.25 92 LEU A O 1
ATOM 677 N N . LEU A 1 93 ? -2.349 1.023 10.134 1.00 90.94 93 LEU A N 1
ATOM 678 C CA . LEU A 1 93 ? -3.269 -0.113 10.261 1.00 90.94 93 LEU A CA 1
ATOM 679 C C . LEU A 1 93 ? -2.770 -1.145 11.284 1.00 90.94 93 LEU A C 1
ATOM 681 O O . LEU A 1 93 ? -3.550 -1.602 12.121 1.00 90.94 93 LEU A O 1
ATOM 685 N N . LEU A 1 94 ? -1.470 -1.461 11.289 1.00 91.75 94 LEU A N 1
ATOM 686 C CA . LEU A 1 94 ? -0.860 -2.326 12.308 1.00 91.75 94 LEU A CA 1
ATOM 687 C C . LEU A 1 94 ? -0.986 -1.729 13.716 1.00 91.75 94 LEU A C 1
ATOM 689 O O . LEU A 1 94 ? -1.290 -2.446 14.674 1.00 91.75 94 LEU A O 1
ATOM 693 N N . TYR A 1 95 ? -0.780 -0.417 13.847 1.00 90.75 95 TYR A N 1
ATOM 694 C CA . TYR A 1 95 ? -0.966 0.300 15.105 1.00 90.75 95 TYR A CA 1
ATOM 695 C C . TYR A 1 95 ? -2.425 0.242 15.579 1.00 90.75 95 TYR A C 1
ATOM 697 O O . TYR A 1 95 ? -2.679 -0.063 16.746 1.00 90.75 95 TYR A O 1
ATOM 705 N N . LEU A 1 96 ? -3.390 0.465 14.680 1.00 88.75 96 LEU A N 1
ATOM 706 C CA . LEU A 1 96 ? -4.815 0.347 14.995 1.00 88.75 96 LEU A CA 1
ATOM 707 C C . LEU A 1 96 ? -5.178 -1.069 15.436 1.00 88.75 96 LEU A C 1
ATOM 709 O O . LEU A 1 96 ? -5.835 -1.210 16.463 1.00 88.75 96 LEU A O 1
ATOM 713 N N . ARG A 1 97 ? -4.696 -2.107 14.740 1.00 88.38 97 ARG A N 1
ATOM 714 C CA . ARG A 1 97 ? -4.913 -3.510 15.125 1.00 88.38 97 ARG A CA 1
ATOM 715 C C . ARG A 1 97 ? -4.440 -3.781 16.550 1.00 88.38 97 ARG A C 1
ATOM 717 O O . ARG A 1 97 ? -5.210 -4.290 17.360 1.00 88.38 97 ARG A O 1
ATOM 724 N N . LYS A 1 98 ? -3.207 -3.378 16.881 1.00 87.94 98 LYS A N 1
ATOM 725 C CA . LYS A 1 98 ? -2.666 -3.525 18.242 1.00 87.94 98 LYS A CA 1
ATOM 726 C C . LYS A 1 98 ? -3.511 -2.780 19.272 1.00 87.94 98 LYS A C 1
ATOM 728 O O . LYS A 1 98 ? -3.767 -3.303 20.349 1.00 87.94 98 LYS A O 1
ATOM 733 N N . ARG A 1 99 ? -3.967 -1.569 18.943 1.00 85.56 99 ARG A N 1
ATOM 734 C CA . ARG A 1 99 ? -4.780 -0.751 19.850 1.00 85.56 99 ARG A CA 1
ATOM 735 C C . ARG A 1 99 ? -6.173 -1.337 20.092 1.00 85.56 99 ARG A C 1
ATOM 737 O O . ARG A 1 99 ? -6.653 -1.246 21.214 1.00 85.56 99 ARG A O 1
ATOM 744 N N . ILE A 1 100 ? -6.798 -1.920 19.068 1.00 83.69 100 ILE A N 1
ATOM 745 C CA . ILE A 1 100 ? -8.098 -2.603 19.174 1.00 83.69 100 ILE A CA 1
ATOM 746 C C . ILE A 1 100 ? -7.976 -3.848 20.059 1.00 83.69 100 ILE A C 1
ATOM 748 O O . ILE A 1 100 ? -8.846 -4.088 20.882 1.00 83.69 100 ILE A O 1
ATOM 752 N N . GLN A 1 101 ? -6.887 -4.612 19.925 1.00 82.00 101 GLN A N 1
ATOM 753 C CA . GLN A 1 101 ? -6.657 -5.823 20.724 1.00 82.00 101 GLN A CA 1
ATOM 754 C C . GLN A 1 101 ? -6.284 -5.529 22.184 1.00 82.00 101 GLN A C 1
ATOM 756 O O . GLN A 1 101 ? -6.552 -6.344 23.058 1.00 82.00 101 GLN A O 1
ATOM 761 N N . ALA A 1 102 ? -5.638 -4.391 22.451 1.00 80.38 102 ALA A N 1
ATOM 762 C CA . ALA A 1 102 ? -5.116 -4.068 23.778 1.00 80.38 102 ALA A CA 1
ATOM 763 C C . ALA A 1 102 ? -6.114 -3.346 24.700 1.00 80.38 102 ALA A C 1
ATOM 765 O O . ALA A 1 102 ? -5.865 -3.264 25.900 1.00 80.38 102 ALA A O 1
ATOM 766 N N . VAL A 1 103 ? -7.190 -2.757 24.167 1.00 79.12 103 VAL A N 1
ATOM 767 C CA . VAL A 1 103 ? -8.103 -1.902 24.941 1.00 79.12 103 VAL A CA 1
ATOM 768 C C . VAL A 1 103 ? -9.546 -2.211 24.580 1.00 79.12 103 VAL A C 1
ATOM 770 O O . VAL A 1 103 ? -9.914 -2.107 23.411 1.00 79.12 103 VAL A O 1
ATOM 773 N N . ASP A 1 104 ? -10.382 -2.469 25.588 1.00 74.56 104 ASP A N 1
ATOM 774 C CA . ASP A 1 104 ? -11.829 -2.541 25.400 1.00 74.56 104 ASP A CA 1
ATOM 775 C C . ASP A 1 104 ? -12.362 -1.200 24.883 1.00 74.56 104 ASP A C 1
ATOM 777 O O . ASP A 1 104 ? -12.300 -0.148 25.533 1.00 74.56 104 ASP A O 1
ATOM 781 N N . LEU A 1 105 ? -12.839 -1.217 23.642 1.00 71.88 105 LEU A N 1
ATOM 782 C CA . LEU A 1 105 ? -13.303 -0.022 22.960 1.00 71.88 105 LEU A CA 1
ATOM 783 C C . LEU A 1 105 ? -14.741 0.275 23.367 1.00 71.88 105 LEU A C 1
ATOM 785 O O . LEU A 1 105 ? -15.650 -0.503 23.105 1.00 71.88 105 LEU A O 1
ATOM 789 N N . ASN A 1 106 ? -14.963 1.470 23.911 1.00 80.75 106 ASN A N 1
ATOM 790 C CA . ASN A 1 106 ? -16.304 2.038 24.010 1.00 80.75 106 ASN A CA 1
ATOM 791 C C . ASN A 1 106 ? -16.932 2.117 22.589 1.00 80.75 106 ASN A C 1
ATOM 793 O O . ASN A 1 106 ? -16.222 2.496 21.644 1.00 80.75 106 ASN A O 1
ATOM 797 N N . PRO A 1 107 ? -18.228 1.793 22.408 1.00 75.81 107 PRO A N 1
ATOM 798 C CA . PRO A 1 107 ? -18.909 1.773 21.107 1.00 75.81 107 PRO A CA 1
ATOM 799 C C . PRO A 1 107 ? -18.708 3.030 20.241 1.00 75.81 107 PRO A C 1
ATOM 801 O O . PRO A 1 107 ? -18.581 2.929 19.018 1.00 75.81 107 PRO A O 1
ATOM 804 N N . GLU A 1 108 ? -18.600 4.222 20.832 1.00 80.25 108 GLU A N 1
ATOM 805 C CA . GLU A 1 108 ? -18.315 5.451 20.071 1.00 80.25 108 GLU A CA 1
ATOM 806 C C . GLU A 1 108 ? -16.912 5.460 19.448 1.00 80.25 108 GLU A C 1
ATOM 808 O O . GLU A 1 108 ? -16.720 5.905 18.310 1.00 80.25 108 GLU A O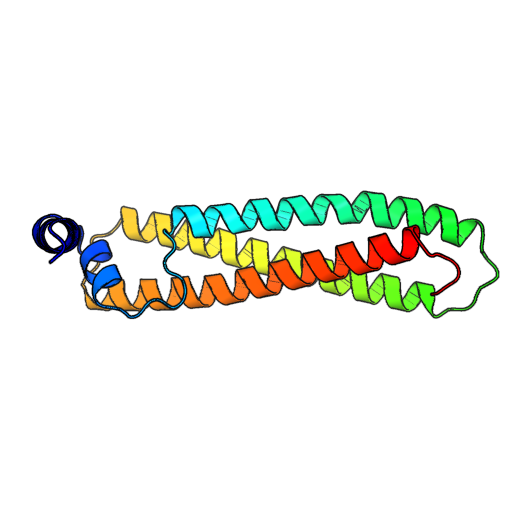 1
ATOM 813 N N . ARG A 1 109 ? -15.914 4.945 20.178 1.00 80.31 109 ARG A N 1
ATOM 814 C CA . ARG A 1 109 ? -14.535 4.827 19.686 1.00 80.31 109 ARG A CA 1
ATOM 815 C C . ARG A 1 109 ? -14.437 3.758 18.610 1.00 80.31 109 ARG A C 1
ATOM 817 O O . ARG A 1 109 ? -13.767 4.000 17.610 1.00 80.31 109 ARG A O 1
ATOM 824 N N . ALA A 1 110 ? -15.146 2.640 18.768 1.00 77.94 110 ALA A N 1
ATOM 825 C CA . ALA A 1 110 ? -15.195 1.583 17.763 1.00 77.94 110 ALA A CA 1
ATOM 826 C C . ALA A 1 110 ? -15.671 2.126 16.400 1.00 77.94 110 ALA A C 1
ATOM 828 O O . ALA A 1 110 ? -15.007 1.916 15.386 1.00 77.94 110 ALA A O 1
ATOM 829 N N . ARG A 1 111 ? -16.725 2.957 16.373 1.00 81.19 111 ARG A N 1
ATOM 830 C CA . ARG A 1 111 ? -17.194 3.607 15.130 1.00 81.19 111 ARG A CA 1
ATOM 831 C C . ARG A 1 111 ? -16.151 4.529 14.491 1.00 81.19 111 ARG A C 1
ATOM 833 O O . ARG A 1 111 ? -16.024 4.550 13.268 1.00 81.19 111 ARG A O 1
ATOM 840 N N . ARG A 1 112 ? -15.401 5.301 15.290 1.00 84.00 112 ARG A N 1
ATOM 841 C CA . ARG A 1 112 ? -14.321 6.157 14.760 1.00 84.00 112 ARG A CA 1
ATOM 842 C C . ARG A 1 112 ? -13.191 5.329 14.166 1.00 84.00 112 ARG A C 1
ATOM 844 O O . ARG A 1 112 ? -12.705 5.678 13.097 1.00 84.00 112 ARG A O 1
ATOM 851 N N . VAL A 1 113 ? -12.809 4.238 14.826 1.00 86.12 113 VAL A N 1
ATOM 852 C CA . VAL A 1 113 ? -11.770 3.329 14.332 1.00 86.12 113 VAL A CA 1
ATOM 853 C C . VAL A 1 113 ? -12.151 2.772 12.964 1.00 86.12 113 VAL A C 1
ATOM 855 O O . VAL A 1 113 ? -11.331 2.844 12.058 1.00 86.12 113 VAL A O 1
ATOM 858 N N . VAL A 1 114 ? -13.400 2.335 12.769 1.00 84.62 114 VAL A N 1
ATOM 859 C CA . VAL A 1 114 ? -13.874 1.849 11.459 1.00 84.62 114 VAL A CA 1
ATOM 860 C C . VAL A 1 114 ? -13.774 2.928 10.372 1.00 84.62 114 VAL A C 1
ATOM 862 O O . VAL A 1 114 ? -13.339 2.642 9.261 1.00 84.62 114 VAL A O 1
ATOM 865 N N . ARG A 1 115 ? -14.117 4.188 10.677 1.00 87.38 115 ARG A N 1
ATOM 866 C CA . ARG A 1 115 ? -13.972 5.289 9.704 1.00 87.38 115 ARG A CA 1
ATOM 867 C C . ARG A 1 115 ? -12.513 5.577 9.355 1.00 87.38 1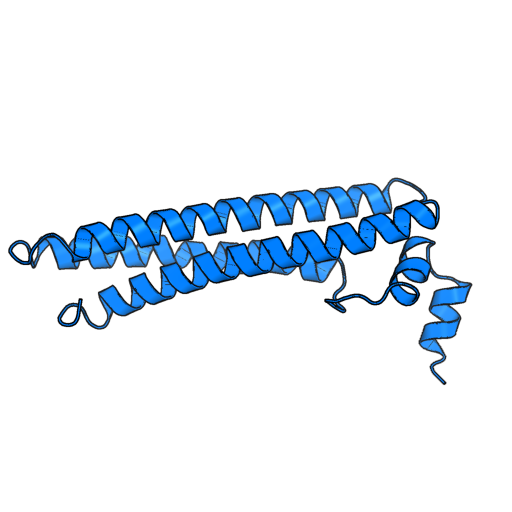15 ARG A C 1
ATOM 869 O O . ARG A 1 115 ? -12.207 5.826 8.195 1.00 87.38 115 ARG A O 1
ATOM 876 N N . VAL A 1 116 ? -11.623 5.555 10.348 1.00 89.69 116 VAL A N 1
ATOM 877 C CA . VAL A 1 116 ? -10.181 5.741 10.120 1.00 89.69 116 VAL A CA 1
ATOM 878 C C . VAL A 1 116 ? -9.617 4.575 9.311 1.00 89.69 116 VAL A C 1
ATOM 880 O O . VAL A 1 116 ? -8.819 4.799 8.413 1.00 89.69 116 VAL A O 1
ATOM 883 N N . GLU A 1 117 ? -10.058 3.349 9.580 1.00 89.00 117 GLU A N 1
ATOM 884 C CA . GLU A 1 117 ? -9.673 2.155 8.825 1.00 89.00 117 GLU A CA 1
ATOM 885 C C . GLU A 1 117 ? -10.045 2.279 7.339 1.00 89.00 117 GLU A C 1
ATOM 887 O O . 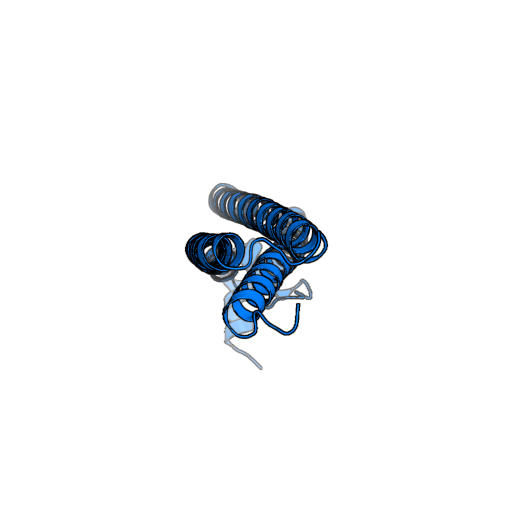GLU A 1 117 ? -9.220 1.985 6.477 1.00 89.00 117 GLU A O 1
ATOM 892 N N . ASP A 1 118 ? -11.251 2.758 7.024 1.00 89.25 118 ASP A N 1
ATOM 893 C CA . ASP A 1 118 ? -11.665 3.009 5.638 1.00 89.25 118 ASP A CA 1
ATOM 894 C C . ASP A 1 118 ? -10.883 4.167 4.996 1.00 89.25 118 ASP A C 1
ATOM 896 O O . ASP A 1 118 ? -10.492 4.067 3.834 1.00 89.25 118 ASP A O 1
ATOM 900 N N . LEU A 1 119 ? -10.586 5.237 5.739 1.00 91.94 119 LEU A N 1
ATOM 901 C CA . LEU A 1 119 ? -9.762 6.343 5.240 1.00 91.94 119 LEU A CA 1
ATOM 902 C C . LEU A 1 119 ? -8.322 5.898 4.942 1.00 91.94 119 LEU A C 1
ATOM 904 O O . LEU A 1 119 ? -7.765 6.248 3.905 1.00 91.94 119 LEU A O 1
ATOM 908 N N . LEU A 1 120 ? -7.729 5.083 5.815 1.00 91.50 120 LEU A N 1
ATOM 909 C CA . LEU A 1 120 ? -6.410 4.495 5.581 1.00 91.50 120 LEU A CA 1
ATOM 910 C C . LEU A 1 120 ? -6.424 3.540 4.391 1.00 91.50 120 LEU A C 1
ATOM 912 O O . LEU A 1 120 ? -5.456 3.511 3.638 1.00 91.50 120 LEU A O 1
ATOM 916 N N . MET A 1 121 ? -7.518 2.803 4.188 1.00 92.00 121 MET A N 1
ATOM 917 C CA . MET A 1 121 ? -7.676 1.946 3.017 1.00 92.00 121 MET A CA 1
ATOM 918 C C . MET A 1 121 ? -7.675 2.760 1.717 1.00 92.00 121 MET A C 1
ATOM 920 O O . MET A 1 121 ? -7.006 2.375 0.764 1.00 92.00 121 MET A O 1
ATOM 924 N N . TRP A 1 122 ? -8.345 3.915 1.687 1.00 94.00 122 TRP A N 1
ATOM 925 C CA . TRP A 1 122 ? -8.282 4.836 0.545 1.00 94.00 122 TRP A CA 1
ATOM 926 C C . TRP A 1 122 ? -6.858 5.315 0.256 1.00 94.00 122 TRP A C 1
ATOM 928 O O . TRP A 1 122 ? -6.414 5.254 -0.889 1.00 94.00 122 TRP A O 1
ATOM 938 N N . VAL A 1 123 ? -6.125 5.740 1.290 1.00 92.69 123 VAL A N 1
ATOM 939 C CA . VAL A 1 123 ? -4.721 6.167 1.155 1.00 92.69 123 VAL A CA 1
ATOM 940 C C . VAL A 1 123 ? -3.849 5.021 0.638 1.00 92.69 123 VAL A C 1
ATOM 942 O O . VAL A 1 123 ? -3.041 5.217 -0.265 1.00 92.69 123 VAL A O 1
ATOM 945 N N . LEU A 1 124 ? -4.047 3.811 1.163 1.00 92.50 124 LEU A N 1
ATOM 946 C CA . LEU A 1 124 ? -3.310 2.617 0.760 1.00 92.50 124 LEU A CA 1
ATOM 947 C C . LEU A 1 124 ? -3.574 2.262 -0.708 1.00 92.50 124 LEU A C 1
ATOM 949 O O . LEU A 1 124 ? -2.628 2.005 -1.449 1.00 92.50 124 LEU A O 1
ATOM 953 N N . LEU A 1 125 ? -4.834 2.301 -1.150 1.00 93.38 125 LEU A N 1
ATOM 954 C CA . LEU A 1 125 ? -5.200 2.072 -2.550 1.00 93.38 125 LEU A CA 1
ATOM 955 C C . LEU A 1 125 ? -4.617 3.141 -3.476 1.00 93.38 125 LEU A C 1
ATOM 957 O O . LEU A 1 125 ? -4.095 2.804 -4.536 1.00 93.38 125 LEU A O 1
ATOM 961 N N . GLN A 1 126 ? -4.657 4.413 -3.074 1.00 94.56 126 GLN A N 1
ATOM 962 C CA . GLN A 1 126 ? -4.064 5.504 -3.845 1.00 94.56 126 GLN A CA 1
ATOM 963 C C . GLN A 1 126 ? -2.543 5.339 -3.974 1.00 94.56 126 GLN A C 1
ATOM 965 O O . GLN A 1 126 ? -2.002 5.446 -5.073 1.00 94.56 126 GLN A O 1
ATOM 970 N N . GLY A 1 127 ? -1.852 5.029 -2.874 1.00 90.69 127 GLY A N 1
ATOM 971 C CA . GLY A 1 127 ? -0.416 4.767 -2.893 1.00 90.69 127 GLY A CA 1
ATOM 972 C C . GLY A 1 127 ? -0.056 3.540 -3.738 1.00 90.69 127 GLY A C 1
ATOM 973 O O . GLY A 1 127 ? 0.892 3.587 -4.520 1.00 90.69 127 GLY A O 1
ATOM 974 N N . GLY A 1 128 ? -0.848 2.467 -3.650 1.00 90.81 128 GLY A N 1
ATOM 975 C CA . GLY A 1 128 ? -0.698 1.278 -4.490 1.00 90.81 128 GLY A CA 1
ATOM 976 C C . GLY A 1 128 ? -0.898 1.584 -5.976 1.00 90.81 128 GLY A C 1
ATOM 977 O O . GLY A 1 128 ? -0.108 1.138 -6.805 1.00 90.81 128 GLY A O 1
ATOM 978 N N . ALA A 1 129 ? -1.889 2.411 -6.318 1.00 92.00 129 ALA A N 1
ATOM 979 C CA . ALA A 1 129 ? -2.116 2.859 -7.688 1.00 92.00 129 ALA A CA 1
ATOM 980 C C . ALA A 1 129 ? -0.918 3.645 -8.239 1.00 92.00 129 ALA A C 1
ATOM 982 O O . ALA A 1 129 ? -0.503 3.396 -9.366 1.00 92.00 129 ALA A O 1
ATOM 983 N N . PHE A 1 130 ? -0.308 4.532 -7.446 1.00 91.94 130 PHE A N 1
ATOM 984 C CA . PHE A 1 130 ? 0.907 5.245 -7.854 1.00 91.94 130 PHE A CA 1
ATOM 985 C C . PHE A 1 130 ? 2.074 4.298 -8.145 1.00 91.94 130 PHE A C 1
ATOM 987 O O . PHE A 1 130 ? 2.748 4.457 -9.160 1.00 91.94 130 PHE A O 1
ATOM 994 N N . ILE A 1 1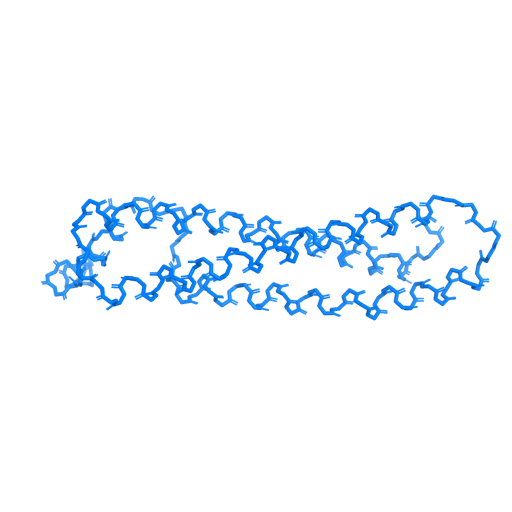31 ? 2.274 3.270 -7.315 1.00 89.81 131 ILE A N 1
ATOM 995 C CA . ILE A 1 131 ? 3.293 2.242 -7.567 1.00 89.81 131 ILE A CA 1
ATOM 996 C C . ILE A 1 131 ? 2.998 1.510 -8.883 1.00 89.81 131 ILE A C 1
ATOM 998 O O . ILE A 1 131 ? 3.885 1.386 -9.722 1.00 89.81 131 ILE A O 1
ATOM 1002 N N . ILE A 1 132 ? 1.756 1.060 -9.089 1.00 90.56 132 ILE A N 1
ATOM 1003 C CA . ILE A 1 132 ? 1.353 0.327 -10.298 1.00 90.56 132 ILE A CA 1
ATOM 1004 C C . ILE A 1 132 ? 1.546 1.184 -11.550 1.00 90.56 132 ILE A C 1
ATOM 1006 O O . ILE A 1 132 ? 2.107 0.702 -12.529 1.00 90.56 132 ILE A O 1
ATOM 1010 N N . ILE A 1 133 ? 1.119 2.448 -11.518 1.00 89.25 133 ILE A N 1
ATOM 1011 C CA . ILE A 1 133 ? 1.276 3.381 -12.640 1.00 89.25 133 ILE A CA 1
ATOM 1012 C C . ILE A 1 133 ? 2.759 3.569 -12.957 1.00 89.25 133 ILE A C 1
ATOM 1014 O O . ILE A 1 133 ? 3.151 3.440 -14.113 1.00 89.25 133 ILE A O 1
ATOM 1018 N N . ALA A 1 134 ? 3.597 3.814 -11.948 1.00 86.69 134 ALA A N 1
ATOM 1019 C CA . ALA A 1 134 ? 5.028 3.992 -12.164 1.00 86.69 134 ALA A CA 1
ATOM 1020 C C . ALA A 1 134 ? 5.687 2.733 -12.750 1.00 86.69 134 ALA A C 1
ATOM 1022 O O . ALA A 1 134 ? 6.456 2.828 -13.705 1.00 86.69 134 ALA A O 1
ATOM 1023 N N . VAL A 1 135 ? 5.352 1.548 -12.228 1.00 86.31 135 VAL A N 1
ATOM 1024 C CA . VAL A 1 135 ? 5.837 0.263 -12.756 1.00 86.31 135 VAL A CA 1
ATOM 1025 C C . VAL A 1 135 ? 5.366 0.043 -14.192 1.00 86.31 135 VAL A C 1
ATOM 1027 O O . VAL A 1 135 ? 6.168 -0.360 -15.028 1.00 86.31 135 VAL A O 1
ATOM 1030 N N . ALA A 1 136 ? 4.106 0.347 -14.506 1.00 87.19 136 ALA A N 1
ATOM 1031 C CA . ALA A 1 136 ? 3.563 0.217 -15.855 1.00 87.19 136 ALA A CA 1
ATOM 1032 C C . ALA A 1 136 ? 4.262 1.158 -16.846 1.00 87.19 136 ALA A C 1
ATOM 1034 O O . ALA A 1 136 ? 4.649 0.721 -17.926 1.00 87.19 136 ALA A O 1
ATOM 1035 N N . VAL A 1 137 ? 4.489 2.420 -16.465 1.00 84.88 137 VAL A N 1
ATOM 1036 C CA . VAL A 1 137 ? 5.232 3.393 -17.284 1.00 84.88 137 VAL A CA 1
ATOM 1037 C C . VAL A 1 137 ? 6.672 2.929 -17.505 1.00 84.88 137 VAL A C 1
ATOM 1039 O O . VAL A 1 137 ? 7.160 2.958 -18.633 1.00 84.88 137 VAL A O 1
ATOM 1042 N N . ALA A 1 138 ? 7.348 2.448 -16.459 1.00 81.19 138 ALA A N 1
ATOM 1043 C CA . ALA A 1 138 ? 8.709 1.931 -16.579 1.00 81.19 138 ALA A CA 1
ATOM 1044 C C . ALA A 1 138 ? 8.775 0.681 -17.471 1.00 81.19 138 ALA A C 1
ATOM 1046 O O . ALA A 1 138 ? 9.659 0.585 -18.318 1.00 81.19 138 ALA A O 1
ATOM 1047 N N . ALA A 1 139 ? 7.827 -0.247 -17.325 1.00 83.31 139 ALA A N 1
ATOM 1048 C CA . ALA A 1 139 ? 7.732 -1.444 -18.156 1.00 83.31 139 ALA A CA 1
ATOM 1049 C C . ALA A 1 139 ? 7.448 -1.103 -19.624 1.00 83.31 139 ALA A C 1
ATOM 1051 O O . ALA A 1 139 ? 8.089 -1.659 -20.513 1.00 83.31 139 ALA A O 1
ATOM 1052 N N . PHE A 1 140 ? 6.547 -0.152 -19.885 1.00 82.31 140 PHE A N 1
ATOM 1053 C CA . PHE A 1 140 ? 6.265 0.323 -21.238 1.00 82.31 140 PHE A CA 1
ATOM 1054 C C . PHE A 1 140 ? 7.498 0.979 -21.870 1.00 82.31 140 PHE A C 1
ATOM 1056 O O . PHE A 1 140 ? 7.830 0.688 -23.015 1.00 82.31 140 PHE A O 1
ATOM 1063 N N . GLY A 1 141 ? 8.243 1.772 -21.093 1.00 74.00 141 GLY A N 1
ATOM 1064 C CA . GLY A 1 141 ? 9.511 2.360 -21.528 1.00 74.00 141 GLY A CA 1
ATOM 1065 C C . GLY A 1 141 ? 10.611 1.350 -21.849 1.00 74.00 141 GLY A C 1
ATOM 1066 O O . GLY A 1 141 ? 11.500 1.668 -22.630 1.00 74.00 141 GLY A O 1
ATOM 1067 N N . VAL A 1 142 ? 10.558 0.146 -21.276 1.00 74.12 142 VAL A N 1
ATOM 1068 C CA . VAL A 1 142 ? 11.462 -0.957 -21.637 1.00 74.12 142 VAL A CA 1
ATOM 1069 C C . VAL A 1 142 ? 10.951 -1.716 -22.867 1.00 74.12 142 VAL A C 1
ATOM 1071 O O . VAL A 1 142 ? 11.750 -2.113 -23.707 1.00 74.12 142 VAL A O 1
ATOM 1074 N N . ALA A 1 143 ? 9.637 -1.926 -22.988 1.00 79.12 143 ALA A N 1
ATOM 1075 C CA . ALA A 1 143 ? 9.043 -2.724 -24.063 1.00 79.12 143 ALA A CA 1
ATOM 1076 C C . ALA A 1 143 ? 8.945 -1.989 -25.411 1.00 79.12 143 ALA A C 1
ATOM 1078 O O . ALA A 1 143 ? 9.000 -2.633 -26.456 1.00 79.12 143 ALA A O 1
ATOM 1079 N N . ALA A 1 144 ? 8.781 -0.665 -25.399 1.00 74.44 144 ALA A N 1
ATOM 1080 C CA . ALA A 1 144 ? 8.616 0.155 -26.598 1.00 74.44 144 ALA A CA 1
ATOM 1081 C C . ALA A 1 144 ? 9.518 1.407 -26.548 1.00 74.44 144 ALA A C 1
ATOM 1083 O O . ALA A 1 144 ? 9.007 2.532 -26.494 1.00 74.44 144 ALA A O 1
ATOM 1084 N N . PRO A 1 145 ? 10.857 1.233 -26.564 1.00 65.62 145 PRO A N 1
ATOM 1085 C CA . PRO A 1 145 ? 11.810 2.333 -26.403 1.00 65.62 145 PRO A CA 1
ATOM 1086 C C . PRO A 1 145 ? 11.704 3.397 -27.509 1.00 65.62 145 PRO A C 1
ATOM 1088 O O . PRO A 1 145 ? 12.067 4.540 -27.276 1.00 65.62 145 PRO A O 1
ATOM 1091 N N . GLU A 1 146 ? 11.167 3.044 -28.681 1.00 62.66 146 GLU A N 1
ATOM 1092 C CA . GLU A 1 146 ? 11.050 3.926 -29.856 1.00 62.66 146 GLU A CA 1
ATOM 1093 C C . GLU A 1 146 ? 9.819 4.854 -29.831 1.00 62.66 146 GLU A C 1
ATOM 1095 O O . GLU A 1 146 ? 9.677 5.722 -30.688 1.00 62.66 146 GLU A O 1
ATOM 1100 N N . THR A 1 147 ? 8.898 4.660 -28.879 1.00 58.91 147 THR A N 1
ATOM 1101 C CA . THR A 1 147 ? 7.611 5.392 -28.813 1.00 58.91 147 THR A CA 1
ATOM 1102 C C . THR A 1 147 ? 7.555 6.473 -27.731 1.00 58.91 147 THR A C 1
ATOM 1104 O O . THR A 1 147 ? 6.502 7.086 -27.540 1.00 58.91 147 THR A O 1
ATOM 1107 N N . LEU A 1 148 ? 8.664 6.696 -27.021 1.00 51.09 148 LEU A N 1
ATOM 1108 C CA . LEU A 1 148 ? 8.776 7.581 -25.858 1.00 51.09 148 LEU A CA 1
ATOM 1109 C C . LEU A 1 148 ? 9.852 8.651 -26.032 1.00 51.09 148 LEU A C 1
ATOM 1111 O O . LEU A 1 148 ? 10.925 8.323 -26.577 1.00 51.09 148 LEU A O 1
#

pLDDT: mean 76.92, std 13.9, range [47.5, 94.56]